Protein AF-A0AA39NAP4-F1 (afdb_monomer_lite)

pLDDT: mean 79.9, std 13.97, range [39.19, 95.12]

Foldseek 3Di:
DPPDPDPPDDVPPDPPQCLCFACNPPDLLRNQQNLLVLLVVCPPDPDHQPPLSVDADPPFDAPVSSVVSSVSSVVVCQVVCCVVVVDGDDDRYDDPDNDPDPDDDDDDDWPPDPDPGGGHDPVSVD

Sequence (126 aa):
MHCFPDGDHLPGQLDIGAANYGLADPLWLRRAPYIFAMKKAMQTWEDMPPSLLSEVRMAGWTEKEFLLVEKTVANYYCDTFWQYFGHAPVLPWQLLHQTSEDYVPETRPQMTTSRSGVYVDVEELS

Organism: NCBI:txid153914

Radius of gyration: 16.09 Å; chains: 1; bounding box: 37×42×37 Å

Secondary structure (DSSP, 8-state):
--SSS-TTS-TT---GGGGGSGGG-SSHHHHHHHHHHHHHHHTTSSSPPPHHHH---TT-EEHHHHHHHHHHHHHHHHHHHHHHHSSPPPPP---SSPPSS---------EE-SSTTEEE-STT--

Structure (mmCIF, N/CA/C/O backbone):
data_AF-A0AA39NAP4-F1
#
_entry.id   AF-A0AA39NAP4-F1
#
loop_
_atom_site.group_PDB
_atom_site.id
_atom_site.type_symbol
_atom_site.label_atom_id
_atom_site.label_alt_id
_atom_site.label_comp_id
_atom_site.label_asym_id
_atom_site.label_entity_id
_atom_site.label_seq_id
_atom_site.pdbx_PDB_ins_code
_atom_site.Cartn_x
_atom_site.Cartn_y
_atom_site.Cartn_z
_atom_site.occupancy
_atom_site.B_iso_or_equiv
_atom_site.auth_seq_id
_atom_site.auth_comp_id
_atom_site.auth_asym_id
_atom_site.auth_atom_id
_atom_site.pdbx_PDB_model_num
ATOM 1 N N . MET A 1 1 ? -11.461 -24.456 -7.608 1.00 39.19 1 MET A N 1
ATOM 2 C CA . MET A 1 1 ? -10.534 -23.633 -6.807 1.00 39.19 1 MET A CA 1
ATOM 3 C C . MET A 1 1 ? -9.182 -23.716 -7.502 1.00 39.19 1 MET A C 1
ATOM 5 O O . MET A 1 1 ? -8.384 -24.582 -7.183 1.00 39.19 1 MET A O 1
ATOM 9 N N . HIS A 1 2 ? -9.003 -22.927 -8.561 1.00 43.91 2 HIS A N 1
ATOM 10 C CA . HIS A 1 2 ? -7.728 -22.819 -9.265 1.00 43.91 2 HIS A CA 1
ATOM 11 C C . HIS A 1 2 ? -7.096 -21.527 -8.766 1.00 43.91 2 HIS A C 1
ATOM 13 O O . HIS A 1 2 ? -7.565 -20.447 -9.102 1.00 43.91 2 HIS A O 1
ATOM 19 N N . CYS A 1 3 ? -6.117 -21.642 -7.869 1.00 53.78 3 CYS A N 1
ATOM 20 C CA . CYS A 1 3 ? -5.435 -20.485 -7.283 1.00 53.78 3 CYS A CA 1
ATOM 21 C C . CYS A 1 3 ? -4.534 -19.751 -8.293 1.00 53.78 3 CYS A C 1
ATOM 23 O O . CYS A 1 3 ? -3.988 -18.708 -7.959 1.00 53.78 3 CYS A O 1
ATOM 25 N N . PHE A 1 4 ? -4.402 -20.279 -9.514 1.00 51.06 4 PHE A N 1
ATOM 26 C CA . PHE A 1 4 ? -3.678 -19.673 -10.623 1.00 51.06 4 PHE A CA 1
ATOM 27 C C . PHE A 1 4 ? -4.577 -19.733 -11.866 1.00 51.06 4 PHE A C 1
ATOM 29 O O . PHE A 1 4 ? -5.080 -20.820 -12.171 1.00 51.06 4 PHE A O 1
ATOM 36 N N . PRO A 1 5 ? -4.849 -18.592 -12.524 1.00 47.03 5 PRO A N 1
ATOM 37 C CA . PRO A 1 5 ? -5.792 -18.516 -13.641 1.00 47.03 5 PRO A CA 1
ATOM 38 C C . PRO A 1 5 ? -5.316 -19.283 -14.883 1.00 47.03 5 PRO A C 1
ATOM 40 O O . PRO A 1 5 ? -6.155 -19.719 -15.666 1.00 47.03 5 PRO A O 1
ATOM 43 N N . ASP A 1 6 ? -4.017 -19.568 -14.986 1.00 53.00 6 ASP A N 1
ATOM 44 C CA . ASP A 1 6 ? -3.426 -20.314 -16.091 1.00 53.00 6 ASP A CA 1
ATOM 45 C C . ASP A 1 6 ? -2.791 -21.605 -15.564 1.00 53.00 6 ASP A C 1
ATOM 47 O O . ASP A 1 6 ? -1.700 -21.614 -14.992 1.00 53.00 6 ASP A O 1
ATOM 51 N N . GLY A 1 7 ? -3.485 -22.729 -15.751 1.00 49.94 7 GLY A N 1
ATOM 52 C CA . GLY A 1 7 ? -2.982 -24.070 -15.419 1.00 49.94 7 GLY A CA 1
ATOM 53 C C . GLY A 1 7 ? -1.778 -24.528 -16.257 1.00 49.94 7 GLY A C 1
ATOM 54 O O . GLY A 1 7 ? -1.358 -25.675 -16.118 1.00 49.94 7 GLY A O 1
ATOM 55 N N . ASP A 1 8 ? -1.240 -23.650 -17.106 1.00 56.91 8 ASP A N 1
ATOM 56 C CA . ASP A 1 8 ? -0.135 -23.910 -18.031 1.00 56.91 8 ASP A CA 1
ATOM 57 C C . ASP A 1 8 ? 1.243 -23.564 -17.446 1.00 56.91 8 ASP A C 1
ATOM 59 O O . ASP A 1 8 ? 2.270 -23.966 -17.997 1.00 56.91 8 ASP A O 1
ATOM 63 N N . HIS A 1 9 ? 1.301 -22.859 -16.312 1.00 56.16 9 HIS A N 1
ATOM 64 C CA . HIS A 1 9 ? 2.566 -22.551 -15.652 1.00 56.16 9 HIS A CA 1
ATOM 65 C C . HIS A 1 9 ? 2.944 -23.643 -14.650 1.00 56.16 9 HIS A C 1
ATOM 67 O O . HIS A 1 9 ? 2.221 -23.930 -13.692 1.00 56.16 9 HIS A O 1
ATOM 73 N N . LEU A 1 10 ? 4.112 -24.257 -14.863 1.00 60.84 10 LEU A N 1
ATOM 74 C CA . LEU A 1 10 ? 4.681 -25.212 -13.915 1.00 60.84 10 LEU A CA 1
ATOM 75 C C . LEU A 1 10 ? 4.913 -24.533 -12.552 1.00 60.84 10 LEU A C 1
ATOM 77 O O . LEU A 1 10 ? 5.283 -23.355 -12.512 1.00 60.84 10 LEU A O 1
ATOM 81 N N . PRO A 1 11 ? 4.781 -25.261 -11.426 1.00 55.47 11 PRO A N 1
ATOM 82 C CA . PRO A 1 11 ? 5.199 -24.757 -10.123 1.00 55.47 11 PRO A CA 1
ATOM 83 C C . PRO A 1 11 ? 6.654 -24.265 -10.194 1.00 55.47 11 PRO A C 1
ATOM 85 O O . PRO A 1 11 ? 7.565 -25.054 -10.436 1.00 55.47 11 PRO A O 1
ATOM 88 N N . GLY A 1 12 ? 6.865 -22.959 -10.011 1.00 59.38 12 GLY A N 1
ATOM 89 C CA . GLY A 1 12 ? 8.188 -22.324 -10.089 1.00 59.38 12 GLY A CA 1
ATOM 90 C C . GLY A 1 12 ? 8.490 -21.565 -11.386 1.00 59.38 12 GLY A C 1
ATOM 91 O O . GLY A 1 12 ? 9.534 -20.922 -11.460 1.00 59.38 12 GLY A O 1
ATOM 92 N N . GLN A 1 13 ? 7.594 -21.570 -12.377 1.00 66.44 13 GLN A N 1
ATOM 93 C CA . GLN A 1 13 ? 7.691 -20.678 -13.533 1.00 66.44 13 GLN A CA 1
ATOM 94 C C . GLN A 1 13 ? 7.148 -19.294 -13.153 1.00 66.44 13 GLN A C 1
ATOM 96 O O . GLN A 1 13 ? 5.989 -18.970 -13.393 1.00 66.44 13 GLN A O 1
ATOM 101 N N . LEU A 1 14 ? 7.986 -18.507 -12.475 1.00 66.75 14 LEU A N 1
ATOM 102 C CA . LEU A 1 14 ? 7.702 -17.112 -12.155 1.00 66.75 14 LEU A CA 1
ATOM 103 C C . LEU A 1 14 ? 8.146 -16.240 -13.333 1.00 66.75 14 LEU A C 1
ATOM 105 O O . LEU A 1 14 ? 9.311 -16.302 -13.728 1.00 66.75 14 LEU A O 1
ATOM 109 N N . ASP A 1 15 ? 7.239 -15.425 -13.869 1.00 74.69 15 ASP A N 1
ATOM 110 C CA . ASP A 1 15 ? 7.594 -14.378 -14.827 1.00 74.69 15 ASP A CA 1
ATOM 111 C C . ASP A 1 15 ? 8.474 -13.344 -14.112 1.00 74.69 15 ASP A C 1
ATOM 113 O O . ASP A 1 15 ? 8.016 -12.574 -13.262 1.00 74.69 15 ASP A O 1
ATOM 117 N N . ILE A 1 16 ? 9.771 -13.370 -14.414 1.00 77.50 16 ILE A N 1
ATOM 118 C CA . ILE A 1 16 ? 10.747 -12.467 -13.799 1.00 77.50 16 ILE A CA 1
ATOM 119 C C . ILE A 1 16 ? 10.481 -11.026 -14.270 1.00 77.50 16 ILE A C 1
ATOM 121 O O . ILE A 1 16 ? 10.688 -10.086 -13.502 1.00 77.50 16 ILE A O 1
ATOM 125 N N . GLY A 1 17 ? 9.943 -10.851 -15.483 1.00 78.44 17 GLY A N 1
ATOM 126 C CA . GLY A 1 17 ? 9.473 -9.578 -16.026 1.00 78.44 17 GLY A CA 1
ATOM 127 C C . GLY A 1 17 ? 8.437 -8.883 -15.143 1.00 78.44 17 GLY A C 1
ATOM 128 O O . GLY A 1 17 ? 8.448 -7.656 -15.028 1.00 78.44 17 GLY A O 1
ATOM 129 N N . ALA A 1 18 ? 7.598 -9.648 -14.443 1.00 79.88 18 ALA A N 1
ATOM 130 C CA . ALA A 1 18 ? 6.570 -9.118 -13.548 1.00 79.88 18 ALA A CA 1
ATOM 131 C C . ALA A 1 18 ? 7.110 -8.571 -12.210 1.00 79.88 18 ALA A C 1
ATOM 133 O O . ALA A 1 18 ? 6.388 -7.872 -11.495 1.00 79.88 18 ALA A O 1
ATOM 134 N N . ALA A 1 19 ? 8.368 -8.852 -11.847 1.00 82.69 19 ALA A N 1
ATOM 135 C CA . ALA A 1 19 ? 8.895 -8.600 -10.499 1.00 82.69 19 ALA A CA 1
ATOM 136 C C . ALA A 1 19 ? 8.904 -7.118 -10.076 1.00 82.69 19 ALA A C 1
ATOM 138 O O . ALA A 1 19 ? 8.861 -6.817 -8.886 1.00 82.69 19 ALA A O 1
ATOM 139 N N . ASN A 1 20 ? 8.946 -6.198 -11.043 1.00 86.06 20 ASN A N 1
ATOM 140 C CA . ASN A 1 20 ? 8.947 -4.749 -10.817 1.00 86.06 20 ASN A CA 1
ATOM 141 C C . ASN A 1 20 ? 7.584 -4.094 -11.104 1.00 86.06 20 ASN A C 1
ATOM 143 O O . ASN A 1 20 ? 7.524 -2.890 -11.340 1.00 86.06 20 ASN A O 1
ATOM 147 N N . TYR A 1 21 ? 6.499 -4.871 -11.105 1.00 86.12 21 TYR A N 1
ATOM 148 C CA . TYR A 1 21 ? 5.125 -4.394 -11.266 1.00 86.12 21 TYR A CA 1
ATOM 149 C C . TYR A 1 21 ? 4.301 -4.662 -9.995 1.00 86.12 21 TYR A C 1
ATOM 151 O O . TYR A 1 21 ? 4.774 -5.238 -9.012 1.00 86.12 21 TYR A O 1
ATOM 159 N N . GLY A 1 22 ? 3.044 -4.214 -9.978 1.00 87.94 22 GLY A N 1
ATOM 160 C CA . GLY A 1 22 ? 2.163 -4.422 -8.831 1.00 87.94 22 GLY A CA 1
ATOM 161 C C . GLY A 1 22 ? 2.604 -3.616 -7.610 1.00 87.94 22 GLY A C 1
ATOM 162 O O . GLY A 1 22 ? 2.853 -2.417 -7.710 1.00 87.94 22 GLY A O 1
ATOM 163 N N . LEU A 1 23 ? 2.728 -4.277 -6.455 1.00 89.56 23 LEU A N 1
ATOM 164 C CA . LEU A 1 23 ? 3.207 -3.661 -5.207 1.00 89.56 23 LEU A CA 1
ATOM 165 C C . LEU A 1 23 ? 4.684 -3.244 -5.261 1.00 89.56 23 LEU A C 1
ATOM 167 O O . LEU A 1 23 ? 5.104 -2.400 -4.476 1.00 89.56 23 LEU A O 1
ATOM 171 N N . ALA A 1 24 ? 5.466 -3.817 -6.178 1.00 88.81 24 ALA A N 1
ATOM 172 C CA . ALA A 1 24 ? 6.875 -3.492 -6.356 1.00 88.81 24 ALA A CA 1
ATOM 173 C C . ALA A 1 24 ? 7.113 -2.448 -7.463 1.00 88.81 24 ALA A C 1
ATOM 175 O O . ALA A 1 24 ? 8.261 -2.150 -7.768 1.00 88.81 24 ALA A O 1
ATOM 176 N N . ASP A 1 25 ? 6.080 -1.853 -8.072 1.00 88.88 25 ASP A N 1
ATOM 177 C CA . ASP A 1 25 ? 6.292 -0.840 -9.118 1.00 88.88 25 ASP A CA 1
ATOM 178 C C . ASP A 1 25 ? 6.960 0.426 -8.545 1.00 88.88 25 ASP A C 1
ATOM 180 O O . ASP A 1 25 ? 6.544 0.910 -7.496 1.00 88.88 25 ASP A O 1
ATOM 184 N N . PRO A 1 26 ? 8.002 1.010 -9.161 1.00 86.69 26 PRO A N 1
ATOM 185 C CA . PRO A 1 26 ? 8.629 2.227 -8.638 1.00 86.69 26 PRO A CA 1
ATOM 186 C C . PRO A 1 26 ? 7.699 3.451 -8.659 1.00 86.69 26 PRO A C 1
ATOM 188 O O . PRO A 1 26 ? 7.859 4.359 -7.839 1.00 86.69 26 PRO A O 1
ATOM 191 N N . LEU A 1 27 ? 6.705 3.483 -9.550 1.00 88.88 27 LEU A N 1
ATOM 192 C CA . LEU A 1 27 ? 5.767 4.593 -9.676 1.00 88.88 27 LEU A CA 1
ATOM 193 C C . LEU A 1 27 ? 4.552 4.382 -8.774 1.00 88.88 27 LEU A C 1
ATOM 195 O O . LEU A 1 27 ? 3.777 3.442 -8.941 1.00 88.88 27 LEU A O 1
ATOM 199 N N . TRP A 1 28 ? 4.327 5.323 -7.858 1.00 90.88 28 TRP A N 1
ATOM 200 C CA . TRP A 1 28 ? 3.243 5.232 -6.879 1.00 90.88 28 TRP A CA 1
ATOM 201 C C . TRP A 1 28 ? 1.857 5.097 -7.532 1.00 90.88 28 TRP A C 1
ATOM 203 O O . TRP A 1 28 ? 1.046 4.302 -7.075 1.00 90.88 28 TRP A O 1
ATOM 213 N N . LEU A 1 29 ? 1.606 5.793 -8.650 1.00 89.38 29 LEU A N 1
ATOM 214 C CA . LEU A 1 29 ? 0.344 5.694 -9.400 1.00 89.38 29 LEU A CA 1
ATOM 215 C C . LEU A 1 29 ? 0.084 4.282 -9.933 1.00 89.38 29 LEU A C 1
ATOM 217 O O . LEU A 1 29 ? -1.065 3.867 -10.049 1.00 89.38 29 LEU A O 1
ATOM 221 N N . ARG A 1 30 ? 1.145 3.541 -10.266 1.00 87.06 30 ARG A N 1
ATOM 222 C CA . ARG A 1 30 ? 1.037 2.159 -10.739 1.00 87.06 30 ARG A CA 1
ATOM 223 C C . ARG A 1 30 ? 0.882 1.177 -9.583 1.00 87.06 30 ARG A C 1
ATOM 225 O O . ARG A 1 30 ? 0.163 0.196 -9.740 1.00 87.06 30 ARG A O 1
ATOM 232 N N . ARG A 1 31 ? 1.466 1.473 -8.415 1.00 90.88 31 ARG A N 1
ATOM 233 C CA . ARG A 1 31 ? 1.235 0.710 -7.175 1.00 90.88 31 ARG A CA 1
ATOM 234 C C . ARG A 1 31 ? -0.149 0.932 -6.577 1.00 90.88 31 ARG A C 1
ATOM 236 O O . ARG A 1 31 ? -0.699 0.014 -5.970 1.00 90.88 31 ARG A O 1
ATOM 243 N N . ALA A 1 32 ? -0.712 2.129 -6.735 1.00 91.38 32 ALA A N 1
ATOM 244 C CA . ALA A 1 32 ? -1.910 2.555 -6.021 1.00 91.38 32 ALA A CA 1
ATOM 245 C C . ALA A 1 32 ? -3.081 1.558 -6.101 1.00 91.38 32 ALA A C 1
ATOM 247 O O . ALA A 1 32 ? -3.535 1.138 -5.035 1.00 91.38 32 ALA A O 1
ATOM 248 N N . PRO A 1 33 ? -3.496 1.053 -7.280 1.00 90.19 33 PRO A N 1
ATOM 249 C CA . PRO A 1 33 ? -4.590 0.081 -7.367 1.00 90.19 33 PRO A CA 1
ATOM 250 C C . PRO A 1 33 ? -4.376 -1.193 -6.542 1.00 90.19 33 PRO A C 1
ATOM 252 O O . PRO A 1 33 ? -5.332 -1.845 -6.132 1.00 90.19 33 PRO A O 1
ATOM 255 N N . TYR A 1 34 ? -3.124 -1.591 -6.319 1.00 90.94 34 TYR A N 1
ATOM 256 C CA . TYR A 1 34 ? -2.787 -2.789 -5.553 1.00 90.94 34 TYR A CA 1
ATOM 257 C C . TYR A 1 34 ? -2.833 -2.513 -4.050 1.00 90.94 34 TYR A C 1
ATOM 259 O O . TYR A 1 34 ? -3.377 -3.318 -3.296 1.00 90.94 34 TYR A O 1
ATOM 267 N N . ILE A 1 35 ? -2.334 -1.352 -3.620 1.00 92.88 35 ILE A N 1
ATOM 268 C CA . ILE A 1 35 ? -2.406 -0.913 -2.221 1.00 92.88 35 ILE A CA 1
ATOM 269 C C . ILE A 1 35 ? -3.856 -0.679 -1.787 1.00 92.88 35 ILE A C 1
ATOM 271 O O . ILE A 1 35 ? -4.227 -1.098 -0.694 1.00 92.88 35 ILE A O 1
ATOM 275 N N . PHE A 1 36 ? -4.696 -0.071 -2.629 1.00 92.19 36 PHE A N 1
ATOM 276 C CA . PHE A 1 36 ? -6.111 0.145 -2.304 1.00 92.19 36 PHE A CA 1
ATOM 277 C C . PHE A 1 36 ? -6.918 -1.158 -2.285 1.00 92.19 36 PHE A C 1
ATOM 279 O O . PHE A 1 36 ? -7.710 -1.365 -1.367 1.00 92.19 36 PHE A O 1
ATOM 286 N N . ALA A 1 37 ? -6.637 -2.100 -3.192 1.00 90.56 37 ALA A N 1
ATOM 287 C CA . ALA A 1 37 ? -7.203 -3.446 -3.106 1.00 90.56 37 ALA A CA 1
ATOM 288 C C . ALA A 1 37 ? -6.797 -4.161 -1.800 1.00 90.56 37 ALA A C 1
ATOM 290 O O . ALA A 1 37 ? -7.624 -4.796 -1.147 1.00 90.56 37 ALA A O 1
ATOM 291 N N . MET A 1 38 ? -5.535 -4.021 -1.383 1.00 91.88 38 MET A N 1
ATOM 292 C CA . MET A 1 38 ? -5.027 -4.594 -0.134 1.00 91.88 38 MET A CA 1
ATOM 293 C C . MET A 1 38 ? -5.669 -3.946 1.099 1.00 91.88 38 MET A C 1
ATOM 295 O O . MET A 1 38 ? -6.115 -4.653 1.998 1.00 91.88 38 MET A O 1
ATOM 299 N N . LYS A 1 39 ? -5.799 -2.615 1.106 1.00 92.50 39 LYS A N 1
ATOM 300 C CA . LYS A 1 39 ? -6.539 -1.857 2.123 1.00 92.50 39 LYS A CA 1
ATOM 301 C C . LYS A 1 39 ? -7.978 -2.362 2.252 1.00 92.50 39 LYS A C 1
ATOM 303 O O . LYS A 1 39 ? -8.417 -2.651 3.359 1.00 92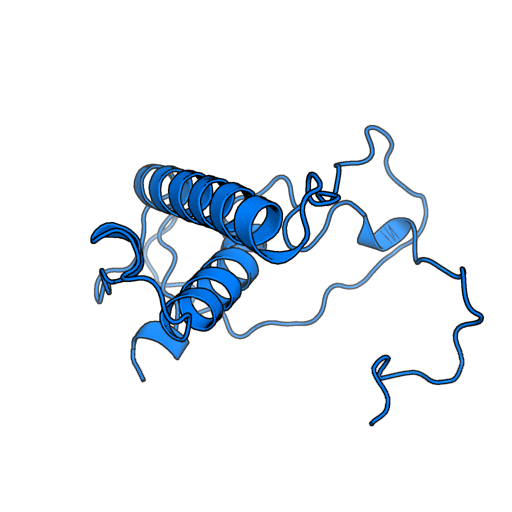.50 39 LYS A O 1
ATOM 308 N N . LYS A 1 40 ? -8.693 -2.523 1.135 1.00 90.56 40 LYS A N 1
ATOM 309 C CA . LYS A 1 40 ? -10.067 -3.048 1.107 1.00 90.56 40 LYS A CA 1
ATOM 310 C C . LYS A 1 40 ? -10.156 -4.472 1.659 1.00 90.56 40 LYS A C 1
ATOM 312 O O . LYS A 1 40 ? -11.053 -4.769 2.438 1.00 90.56 40 LYS A O 1
ATOM 317 N N . ALA A 1 41 ? -9.205 -5.341 1.315 1.00 90.12 41 ALA A N 1
ATOM 318 C CA . ALA A 1 41 ? -9.143 -6.691 1.873 1.00 90.12 41 ALA A CA 1
ATOM 319 C C . ALA A 1 41 ? -8.901 -6.682 3.394 1.00 90.12 41 ALA A C 1
ATOM 321 O O . ALA A 1 41 ? -9.508 -7.458 4.123 1.00 90.12 41 ALA A O 1
ATOM 322 N N . MET A 1 42 ? -8.051 -5.782 3.887 1.00 90.62 42 MET A N 1
ATOM 323 C CA . MET A 1 42 ? -7.768 -5.633 5.318 1.00 90.62 42 MET A CA 1
ATOM 324 C C . MET A 1 42 ? -8.945 -5.092 6.123 1.00 90.62 42 MET A C 1
ATOM 326 O O . MET A 1 42 ? -9.072 -5.410 7.299 1.00 90.62 42 MET A O 1
ATOM 330 N N . GLN A 1 43 ? -9.827 -4.302 5.508 1.00 88.56 43 GLN A N 1
ATOM 331 C CA . GLN A 1 43 ? -11.038 -3.811 6.172 1.00 88.56 43 GLN A CA 1
ATOM 332 C C . GLN A 1 43 ? -11.993 -4.940 6.579 1.00 88.56 43 GLN A C 1
ATOM 334 O O . GLN A 1 43 ? -12.846 -4.724 7.436 1.00 88.56 43 GLN A O 1
ATOM 339 N N . THR A 1 44 ? -11.873 -6.131 5.982 1.00 87.81 44 THR A N 1
ATOM 340 C CA . THR A 1 44 ? -12.692 -7.294 6.346 1.00 87.81 44 THR A CA 1
ATOM 341 C C . THR A 1 44 ? -12.052 -8.171 7.423 1.00 87.81 44 THR A C 1
ATOM 343 O O . THR A 1 44 ? -12.582 -9.240 7.717 1.00 87.81 44 THR A O 1
ATOM 346 N N . TRP A 1 45 ? -10.887 -7.795 7.956 1.00 89.62 45 TRP A N 1
ATOM 347 C CA . TRP A 1 45 ? -10.212 -8.555 9.007 1.00 89.62 45 TRP A CA 1
ATOM 348 C C . TRP A 1 45 ? -10.840 -8.264 10.376 1.00 89.62 45 TRP A C 1
ATOM 350 O O . TRP A 1 45 ? -11.469 -7.229 10.576 1.00 89.62 45 TRP A O 1
ATOM 360 N N . GLU A 1 46 ? -10.727 -9.221 11.301 1.00 79.31 46 GLU A N 1
ATOM 361 C CA . GLU A 1 46 ? -11.447 -9.202 12.586 1.00 79.31 46 GLU A CA 1
ATOM 362 C C . GLU A 1 46 ? -10.968 -8.076 13.520 1.00 79.31 46 GLU A C 1
ATOM 364 O O . GLU A 1 46 ? -11.757 -7.519 14.286 1.00 79.31 46 GLU A O 1
ATOM 369 N N . ASP A 1 47 ? -9.696 -7.686 13.407 1.00 78.44 47 ASP A N 1
ATOM 370 C CA . ASP A 1 47 ? -9.125 -6.573 14.156 1.00 78.44 47 ASP A CA 1
ATOM 371 C C . ASP A 1 47 ? -9.485 -5.230 13.524 1.00 78.44 47 ASP A C 1
ATOM 373 O O . ASP A 1 47 ? -9.283 -5.011 12.331 1.00 78.44 47 ASP A O 1
ATOM 377 N N . MET A 1 48 ? -9.934 -4.285 14.352 1.00 77.81 48 MET A N 1
ATOM 378 C CA . MET A 1 48 ? -10.244 -2.926 13.906 1.00 77.81 48 MET A CA 1
ATOM 379 C C . MET A 1 48 ? -9.030 -2.291 13.205 1.00 77.81 48 MET A C 1
ATOM 381 O O . MET A 1 48 ? -8.005 -2.056 13.857 1.00 77.81 48 MET A O 1
ATOM 385 N N . PRO A 1 49 ? -9.128 -1.964 11.903 1.00 83.31 49 PRO A N 1
ATOM 386 C CA . PRO A 1 49 ? -8.009 -1.387 11.181 1.00 83.31 49 PRO A CA 1
ATOM 387 C C . PRO A 1 49 ? -7.768 0.065 11.641 1.00 83.31 49 PRO A C 1
ATOM 389 O O . PRO A 1 49 ? -8.696 0.738 12.108 1.00 83.31 49 PRO A O 1
ATOM 392 N N . PRO A 1 50 ? -6.534 0.594 11.514 1.00 85.06 50 PRO A N 1
ATOM 393 C CA . PRO A 1 50 ? -6.243 1.998 11.792 1.00 85.06 50 PRO A CA 1
ATOM 394 C C . PRO A 1 50 ? -7.220 2.937 11.076 1.00 85.06 50 PRO A C 1
ATOM 396 O O . PRO A 1 50 ? -7.597 2.679 9.937 1.00 85.06 50 PRO A O 1
ATOM 399 N N . SER A 1 51 ? -7.567 4.074 11.688 1.00 85.12 51 SER A N 1
ATOM 400 C CA . SER A 1 51 ? -8.528 5.036 11.112 1.00 85.12 51 SER A CA 1
ATOM 401 C C . SER A 1 51 ? -8.186 5.466 9.681 1.00 85.12 51 SER A C 1
ATOM 403 O O . SER A 1 51 ? -9.084 5.654 8.865 1.00 85.12 51 SER A O 1
ATOM 405 N N . LEU A 1 52 ? -6.893 5.552 9.358 1.00 82.44 52 LEU A N 1
ATOM 406 C CA . LEU A 1 52 ? -6.408 5.850 8.012 1.00 82.44 52 LEU A CA 1
ATOM 407 C C . LEU A 1 52 ? -6.768 4.759 6.983 1.00 82.44 52 LEU A C 1
ATOM 409 O O . LEU A 1 52 ? -7.031 5.071 5.824 1.00 82.44 52 LEU A O 1
ATOM 413 N N . LEU A 1 53 ? -6.818 3.485 7.386 1.00 85.56 53 LEU A N 1
ATOM 414 C CA . LEU A 1 53 ? -7.259 2.387 6.518 1.00 85.56 53 LEU A CA 1
ATOM 415 C C . LEU A 1 53 ? -8.774 2.397 6.282 1.00 85.56 53 LEU A C 1
ATOM 417 O O . LEU A 1 53 ? -9.236 1.760 5.343 1.00 85.56 53 LEU A O 1
ATOM 421 N N . SER A 1 54 ? -9.544 3.134 7.078 1.00 86.44 54 SER A N 1
ATOM 422 C CA . SER A 1 54 ? -10.993 3.289 6.896 1.00 86.44 54 SER A CA 1
ATOM 423 C C . SER A 1 54 ? -11.372 4.596 6.190 1.00 86.44 54 SER A C 1
ATOM 425 O O . SER A 1 54 ? -12.535 4.796 5.851 1.00 86.44 54 SER A O 1
ATOM 427 N N . GLU A 1 55 ? -10.418 5.505 5.968 1.00 87.94 55 GLU A N 1
ATOM 428 C CA . GLU A 1 55 ? -10.666 6.798 5.324 1.00 87.94 55 GLU A CA 1
ATOM 429 C C . GLU A 1 55 ? -10.929 6.623 3.824 1.00 87.94 55 GLU A C 1
ATOM 431 O O . GLU A 1 55 ? -10.096 6.073 3.113 1.00 87.94 55 GLU A O 1
ATOM 436 N N . VAL A 1 56 ? -12.055 7.132 3.323 1.00 86.06 56 VAL A N 1
ATOM 437 C CA . VAL A 1 56 ? -12.383 7.177 1.887 1.00 86.06 56 VAL A CA 1
ATOM 438 C C . VAL A 1 56 ? -12.273 8.617 1.397 1.00 86.06 56 VAL A C 1
ATOM 440 O O . VAL A 1 56 ? -12.760 9.540 2.057 1.00 86.06 56 VAL A O 1
ATOM 443 N N . ARG A 1 57 ? -11.655 8.833 0.228 1.00 84.06 57 ARG A N 1
ATOM 444 C CA . ARG A 1 57 ? -11.442 10.178 -0.329 1.00 84.06 57 ARG A CA 1
ATOM 445 C C . ARG A 1 57 ? -12.070 10.379 -1.698 1.00 84.06 57 ARG A C 1
ATOM 447 O O . ARG A 1 57 ? -11.481 10.067 -2.726 1.00 84.06 57 ARG A O 1
ATOM 454 N N . MET A 1 58 ? -13.202 11.082 -1.702 1.00 81.38 58 MET A N 1
ATOM 455 C CA . MET A 1 58 ? -13.904 11.511 -2.922 1.00 81.38 58 MET A CA 1
ATOM 456 C C . MET A 1 58 ? -13.049 12.394 -3.845 1.00 81.38 58 MET A C 1
ATOM 458 O O . MET A 1 58 ? -13.218 12.372 -5.059 1.00 81.38 58 MET A O 1
ATOM 462 N N . ALA A 1 59 ? -12.147 13.203 -3.279 1.00 86.06 59 ALA A N 1
ATOM 463 C CA . ALA A 1 59 ? -11.275 14.095 -4.047 1.00 86.06 59 ALA A CA 1
ATOM 464 C C . ALA A 1 59 ? -10.015 13.397 -4.594 1.00 86.06 59 ALA A C 1
ATOM 466 O O . ALA A 1 59 ? -9.240 14.033 -5.310 1.00 86.06 59 ALA A O 1
ATOM 467 N N . GLY A 1 60 ? -9.816 12.121 -4.254 1.00 87.25 60 GLY A N 1
ATOM 468 C CA . GLY A 1 60 ? -8.608 11.363 -4.539 1.00 87.25 60 GLY A CA 1
ATOM 469 C C . GLY A 1 60 ? -7.471 11.590 -3.544 1.00 87.25 60 GLY A C 1
ATOM 470 O O . GLY A 1 60 ? -7.581 12.337 -2.568 1.00 87.25 60 GLY A O 1
ATOM 471 N N . TRP A 1 61 ? -6.370 10.906 -3.821 1.00 90.19 61 TRP A N 1
ATOM 472 C CA . TRP A 1 61 ? -5.164 10.819 -3.016 1.00 90.19 61 TRP A CA 1
ATOM 473 C C . TRP A 1 61 ? -3.997 11.467 -3.757 1.00 90.19 61 TRP A C 1
ATOM 475 O O . TRP A 1 61 ? -3.731 11.152 -4.919 1.00 90.19 61 TRP A O 1
ATOM 485 N N . THR A 1 62 ? -3.286 12.369 -3.085 1.00 92.31 62 THR A N 1
ATOM 486 C CA . THR A 1 62 ? -1.978 12.845 -3.555 1.00 92.31 62 THR A CA 1
ATOM 487 C C . THR A 1 62 ? -0.897 11.808 -3.261 1.00 92.31 62 THR A C 1
ATOM 489 O O . THR A 1 62 ? -1.070 10.960 -2.388 1.00 92.31 62 THR A O 1
ATOM 492 N N . GLU A 1 63 ? 0.260 11.912 -3.917 1.00 92.88 63 GLU A N 1
ATOM 493 C CA . GLU A 1 63 ? 1.402 11.022 -3.659 1.00 92.88 63 GLU A CA 1
ATOM 494 C C . GLU A 1 63 ? 1.785 10.966 -2.173 1.00 92.88 63 GLU A C 1
ATOM 496 O O . GLU A 1 63 ? 1.958 9.892 -1.608 1.00 92.88 63 GLU A O 1
ATOM 501 N N . LYS A 1 64 ? 1.868 12.121 -1.505 1.00 93.19 64 LYS A N 1
AT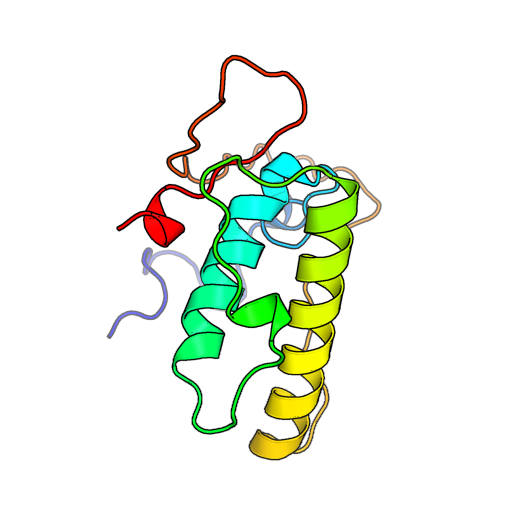OM 502 C CA . LYS A 1 64 ? 2.248 12.190 -0.087 1.00 93.19 64 LYS A CA 1
ATOM 503 C C . LYS A 1 64 ? 1.268 11.433 0.811 1.00 93.19 64 LYS A C 1
ATOM 505 O O . LYS A 1 64 ? 1.679 10.801 1.780 1.00 93.19 64 LYS A O 1
ATOM 510 N N . G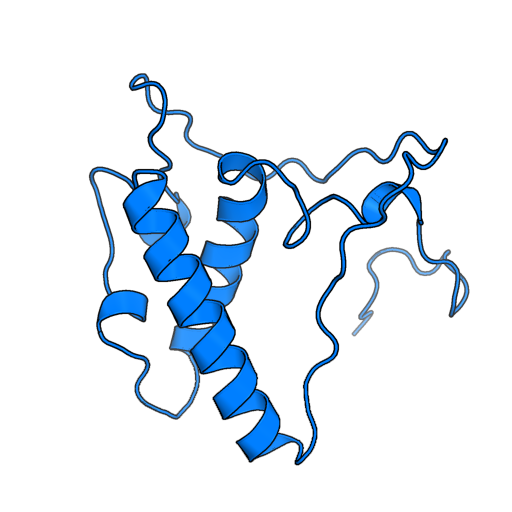LU A 1 65 ? -0.020 11.539 0.516 1.00 93.00 65 GLU A N 1
ATOM 511 C CA . GLU A 1 65 ? -1.074 10.883 1.290 1.00 93.00 65 GLU A CA 1
ATOM 512 C C . GLU A 1 65 ? -1.118 9.392 0.975 1.00 93.00 65 GLU A C 1
ATOM 514 O O . GLU A 1 65 ? -1.200 8.578 1.890 1.00 93.00 65 GLU A O 1
ATOM 519 N N . PHE A 1 66 ? -0.963 9.039 -0.301 1.00 93.31 66 PHE A N 1
ATOM 520 C CA . PHE A 1 66 ? -0.803 7.663 -0.740 1.00 93.31 66 PHE A CA 1
ATOM 521 C C . PHE A 1 66 ? 0.360 6.973 -0.019 1.00 93.31 66 PHE A C 1
ATOM 523 O O . PHE A 1 66 ? 0.167 5.894 0.523 1.00 93.31 66 PHE A O 1
ATOM 530 N N . LEU A 1 67 ? 1.539 7.598 0.064 1.00 94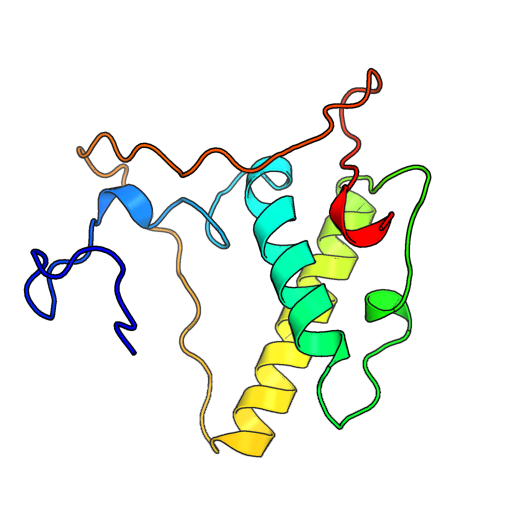.75 67 LEU A N 1
ATOM 531 C CA . LEU A 1 67 ? 2.698 7.019 0.757 1.00 94.75 67 LEU A CA 1
ATOM 532 C C . LEU A 1 67 ? 2.426 6.779 2.250 1.00 94.75 67 LEU A C 1
ATOM 534 O O . LEU A 1 67 ? 2.973 5.846 2.841 1.00 94.75 67 LEU A O 1
ATOM 538 N N . LEU A 1 68 ? 1.576 7.601 2.874 1.00 94.94 68 LEU A N 1
ATOM 539 C CA . LEU A 1 68 ? 1.143 7.371 4.250 1.00 94.94 68 LEU A CA 1
ATOM 540 C C . LEU A 1 68 ? 0.210 6.155 4.338 1.00 94.94 68 LEU A C 1
ATOM 542 O O . LEU A 1 68 ? 0.416 5.306 5.202 1.00 94.94 68 LEU A O 1
ATOM 546 N N . VAL A 1 69 ? -0.763 6.046 3.428 1.00 94.06 69 VAL A N 1
ATOM 547 C CA . VAL A 1 69 ? -1.657 4.880 3.328 1.00 94.06 69 VAL A CA 1
ATOM 548 C C . VAL A 1 69 ? -0.854 3.606 3.068 1.00 94.06 69 VAL A C 1
ATOM 550 O O . VAL A 1 69 ? -1.018 2.641 3.803 1.00 94.06 69 VAL A O 1
ATOM 553 N N . GLU A 1 70 ? 0.056 3.616 2.094 1.00 95.12 70 GLU A N 1
ATOM 554 C CA . GLU A 1 70 ? 0.943 2.499 1.746 1.00 95.12 70 GLU A CA 1
ATOM 555 C C . GLU A 1 70 ? 1.739 2.023 2.964 1.00 95.12 70 GLU A C 1
ATOM 557 O O . GLU A 1 70 ? 1.742 0.834 3.280 1.00 95.12 70 GLU A O 1
ATOM 562 N N . LYS A 1 71 ? 2.342 2.952 3.713 1.00 94.94 71 LYS A N 1
ATOM 563 C CA . LYS A 1 71 ? 3.061 2.621 4.946 1.00 94.94 71 LYS A CA 1
ATOM 564 C C . LYS A 1 71 ? 2.146 1.995 6.001 1.00 94.94 71 LYS A C 1
ATOM 566 O O . LYS A 1 71 ? 2.542 1.037 6.661 1.00 94.94 71 LYS A O 1
ATOM 571 N N . THR A 1 72 ? 0.942 2.531 6.190 1.00 95.06 72 THR A N 1
ATOM 572 C CA . THR A 1 72 ? -0.005 1.996 7.175 1.00 95.06 72 THR A CA 1
ATOM 573 C C . THR A 1 72 ? -0.533 0.623 6.771 1.00 95.06 72 THR A C 1
ATOM 575 O O . THR A 1 72 ? -0.596 -0.254 7.628 1.00 95.06 72 THR A O 1
ATOM 578 N N . VAL A 1 73 ? -0.837 0.409 5.488 1.00 94.12 73 VAL A N 1
ATOM 579 C CA . VAL A 1 73 ? -1.216 -0.896 4.923 1.00 94.12 73 VAL A CA 1
ATOM 580 C C . VAL A 1 73 ? -0.098 -1.909 5.150 1.00 94.12 73 VAL A C 1
ATOM 582 O O . VAL A 1 73 ? -0.353 -2.987 5.674 1.00 94.12 73 VAL A O 1
ATOM 585 N N . ALA A 1 74 ? 1.148 -1.555 4.821 1.00 93.44 74 ALA A N 1
ATOM 586 C CA . ALA A 1 74 ? 2.294 -2.445 4.985 1.00 93.44 74 ALA A CA 1
ATOM 587 C C . ALA A 1 74 ? 2.548 -2.816 6.455 1.00 93.44 74 ALA A C 1
ATOM 589 O O . ALA A 1 74 ? 2.791 -3.981 6.761 1.00 93.44 74 ALA A O 1
ATOM 590 N N . ASN A 1 75 ? 2.464 -1.849 7.372 1.00 93.19 75 ASN A N 1
ATOM 591 C CA . ASN A 1 75 ? 2.641 -2.115 8.800 1.00 93.19 75 ASN A CA 1
ATOM 592 C C . ASN A 1 75 ? 1.535 -3.023 9.344 1.00 93.19 75 ASN A C 1
ATOM 594 O O . ASN A 1 75 ? 1.834 -4.045 9.952 1.00 93.19 75 ASN A O 1
ATOM 598 N N . TYR A 1 76 ? 0.272 -2.679 9.075 1.00 93.50 76 TYR A N 1
ATOM 599 C CA . TYR A 1 76 ? -0.867 -3.468 9.535 1.00 93.50 76 TYR A CA 1
ATOM 600 C C . TYR A 1 76 ? -0.827 -4.890 8.959 1.00 93.50 76 TYR A C 1
ATOM 602 O O . TYR A 1 76 ? -1.002 -5.852 9.698 1.00 93.50 76 TYR A O 1
ATOM 610 N N . TYR A 1 77 ? -0.476 -5.041 7.675 1.00 93.44 77 TYR A N 1
ATOM 611 C CA . TYR A 1 77 ? -0.234 -6.348 7.066 1.00 93.44 77 TYR A CA 1
ATOM 612 C C . TYR A 1 77 ? 0.782 -7.175 7.841 1.00 93.44 77 TYR A C 1
ATOM 614 O O . TYR A 1 77 ? 0.502 -8.313 8.194 1.00 93.44 77 TYR A O 1
ATOM 622 N N . CYS A 1 78 ? 1.973 -6.617 8.067 1.00 93.19 78 CYS A N 1
ATOM 623 C CA . CYS A 1 78 ? 3.071 -7.333 8.697 1.00 93.19 78 CYS A CA 1
ATOM 624 C C . CYS A 1 78 ? 2.729 -7.735 10.132 1.00 93.19 78 CYS A C 1
ATOM 626 O O . CYS A 1 78 ? 3.008 -8.870 10.517 1.00 93.19 78 CYS A O 1
ATOM 628 N N . ASP A 1 79 ? 2.098 -6.834 10.887 1.00 92.56 79 ASP A N 1
ATOM 629 C CA . ASP A 1 79 ? 1.693 -7.085 12.267 1.00 92.56 79 ASP A CA 1
ATOM 630 C C . ASP A 1 79 ? 0.625 -8.185 12.333 1.00 92.56 79 ASP A C 1
ATOM 632 O O . ASP A 1 79 ? 0.815 -9.179 13.038 1.00 92.56 79 ASP A O 1
ATOM 636 N N . T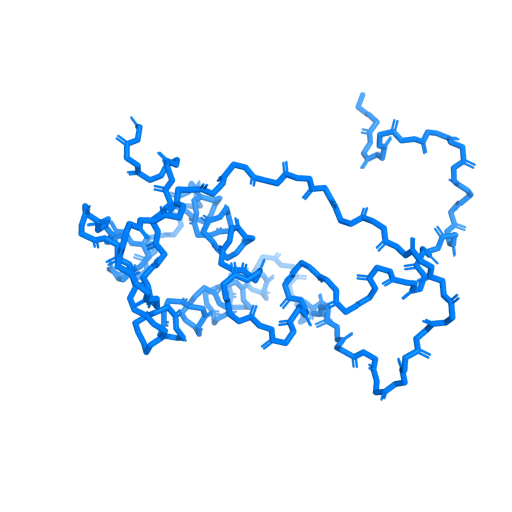HR A 1 80 ? -0.455 -8.072 11.551 1.00 92.00 80 THR A N 1
ATOM 637 C CA . THR A 1 80 ? -1.522 -9.083 11.522 1.00 92.00 80 THR A CA 1
ATOM 638 C C . THR A 1 80 ? -1.019 -10.419 10.972 1.00 92.00 80 THR A C 1
ATOM 640 O O . THR A 1 80 ? -1.330 -11.473 11.524 1.00 92.00 80 THR A O 1
ATOM 643 N N . PHE A 1 81 ? -0.190 -10.405 9.922 1.00 92.75 81 PHE A N 1
ATOM 644 C CA . PHE A 1 81 ? 0.393 -11.620 9.354 1.00 92.75 81 PHE A CA 1
ATOM 645 C C . PHE A 1 81 ? 1.259 -12.347 10.386 1.00 92.75 81 PHE A C 1
ATOM 647 O O . PHE A 1 81 ? 1.116 -13.555 10.562 1.00 92.75 81 PHE A O 1
ATOM 654 N N . TRP A 1 82 ? 2.128 -11.627 11.104 1.00 92.62 82 TRP A N 1
ATOM 655 C CA . TRP A 1 82 ? 2.940 -12.218 12.166 1.00 92.62 82 TRP A CA 1
ATOM 656 C C . TRP A 1 82 ? 2.073 -12.801 13.283 1.00 92.62 82 TRP A C 1
ATOM 658 O O . TRP A 1 82 ? 2.318 -13.921 13.726 1.00 92.62 82 TRP A O 1
ATOM 668 N N . GLN A 1 83 ? 1.054 -12.065 13.732 1.00 91.12 83 GLN A N 1
ATOM 669 C CA . GLN A 1 83 ? 0.150 -12.526 14.787 1.00 91.12 83 GLN A CA 1
ATOM 670 C C . GLN A 1 83 ? -0.599 -13.803 14.391 1.00 91.12 83 GLN A C 1
ATOM 672 O O . GLN A 1 83 ? -0.787 -14.680 15.231 1.00 91.12 83 GLN A O 1
ATOM 677 N N . TYR A 1 84 ? -0.980 -13.929 13.118 1.00 91.12 84 TYR A N 1
ATOM 678 C CA . TYR A 1 84 ? -1.728 -15.079 12.623 1.00 91.12 84 TYR A CA 1
ATOM 679 C C . TYR A 1 84 ? -0.838 -16.286 12.280 1.00 91.12 84 TYR A C 1
ATOM 681 O O . TYR A 1 84 ? -1.151 -17.414 12.657 1.00 91.12 84 TYR A O 1
ATOM 689 N N . PHE A 1 85 ? 0.278 -16.075 11.572 1.00 92.44 85 PHE A N 1
ATOM 690 C CA . PHE A 1 85 ? 1.130 -17.152 11.041 1.00 92.44 85 PHE A CA 1
ATOM 691 C C . PHE A 1 85 ? 2.392 -17.429 11.873 1.00 92.44 85 PHE A C 1
ATOM 693 O O . PHE A 1 85 ? 3.037 -18.460 11.686 1.00 92.44 85 PHE A O 1
ATOM 700 N N . GLY A 1 86 ? 2.769 -16.532 12.788 1.00 93.56 86 GLY A N 1
ATOM 701 C CA . GLY A 1 86 ? 3.936 -16.688 13.664 1.00 93.56 86 GLY A CA 1
ATOM 702 C C . GLY A 1 86 ? 5.294 -16.492 12.981 1.00 93.56 86 GLY A C 1
ATOM 703 O O . GLY A 1 86 ? 6.322 -16.841 13.561 1.00 93.56 86 GLY A O 1
ATOM 704 N N . HIS A 1 87 ? 5.324 -15.961 11.756 1.00 92.56 87 HIS A N 1
ATOM 705 C CA . HIS A 1 87 ? 6.556 -15.617 11.046 1.00 92.56 87 HIS A CA 1
ATOM 706 C C . HIS A 1 87 ? 6.382 -14.357 10.190 1.00 92.56 87 HIS A C 1
ATOM 708 O O . HIS A 1 87 ? 5.266 -13.908 9.940 1.00 92.56 87 HIS A O 1
ATOM 714 N N . ALA A 1 88 ? 7.492 -13.767 9.738 1.00 89.50 88 ALA A N 1
ATOM 715 C CA . ALA A 1 88 ? 7.450 -12.569 8.904 1.00 89.50 88 ALA A CA 1
ATOM 716 C C . ALA A 1 88 ? 6.890 -12.901 7.507 1.00 89.50 88 ALA A C 1
ATOM 718 O O . ALA A 1 88 ? 7.228 -13.965 6.965 1.00 89.50 88 ALA A O 1
ATOM 719 N N . PRO A 1 89 ? 6.068 -12.024 6.903 1.00 90.69 89 PRO A N 1
ATOM 720 C CA . PRO A 1 89 ? 5.637 -12.213 5.528 1.00 90.69 89 PRO A CA 1
ATOM 721 C C . PRO A 1 89 ? 6.814 -12.071 4.559 1.00 90.69 89 PRO A C 1
ATOM 723 O O . PRO A 1 89 ? 7.750 -11.303 4.791 1.00 90.69 89 PRO A O 1
ATOM 726 N N . VAL A 1 90 ? 6.732 -12.769 3.428 1.00 86.25 90 VAL A N 1
ATOM 727 C CA . VAL A 1 90 ? 7.612 -12.508 2.285 1.00 86.25 90 VAL A CA 1
ATOM 728 C C . VAL A 1 90 ? 7.026 -11.334 1.512 1.00 86.25 90 VAL A C 1
ATOM 730 O O . VAL A 1 90 ? 5.893 -11.408 1.039 1.00 86.25 90 VAL A O 1
ATOM 733 N N . LEU A 1 91 ? 7.784 -10.246 1.407 1.00 80.38 91 LEU A N 1
ATOM 734 C CA . LEU A 1 91 ? 7.371 -9.065 0.657 1.00 80.38 91 LEU A CA 1
ATOM 735 C C . LEU A 1 91 ? 7.930 -9.122 -0.768 1.00 80.38 91 LEU A C 1
ATOM 737 O O . LEU A 1 91 ? 9.080 -9.537 -0.947 1.00 80.38 91 LEU A O 1
ATOM 741 N N . PRO A 1 92 ? 7.153 -8.693 -1.779 1.00 75.88 92 PRO A N 1
ATOM 742 C CA . PRO A 1 92 ? 7.674 -8.541 -3.127 1.00 75.88 92 PRO A CA 1
ATOM 743 C C . PRO A 1 92 ? 8.815 -7.522 -3.104 1.00 75.88 92 PRO A C 1
ATOM 745 O O . PRO A 1 92 ? 8.686 -6.435 -2.537 1.00 75.88 92 PRO A O 1
ATOM 748 N N . TRP A 1 93 ? 9.948 -7.898 -3.690 1.00 78.31 93 TRP A N 1
ATOM 749 C CA . TRP A 1 93 ? 11.139 -7.062 -3.724 1.00 78.31 93 TRP A CA 1
ATOM 750 C C . TRP A 1 93 ? 11.438 -6.634 -5.151 1.00 78.31 93 TRP A C 1
ATOM 752 O O . TRP A 1 93 ? 11.336 -7.434 -6.079 1.00 78.31 93 TRP A O 1
ATOM 762 N N . GLN A 1 94 ? 11.824 -5.371 -5.307 1.00 81.38 94 GLN A N 1
ATOM 763 C CA . GLN A 1 94 ? 12.236 -4.834 -6.595 1.00 81.38 94 GLN A CA 1
ATOM 764 C C . GLN A 1 94 ? 13.544 -5.485 -7.041 1.00 81.38 94 GLN A C 1
ATOM 766 O O . GLN A 1 94 ? 14.530 -5.508 -6.299 1.00 81.38 94 GLN A O 1
ATOM 771 N N . LEU A 1 95 ? 13.576 -5.973 -8.279 1.00 81.75 95 LEU A N 1
ATOM 772 C CA . LEU A 1 95 ? 14.810 -6.405 -8.915 1.00 81.75 95 LEU A CA 1
ATOM 773 C C . LEU A 1 95 ? 15.582 -5.178 -9.400 1.00 81.75 95 LEU A C 1
ATOM 775 O O . LEU A 1 95 ? 15.071 -4.362 -10.165 1.00 81.75 95 LEU A O 1
ATOM 779 N N . LEU A 1 96 ? 16.849 -5.080 -8.990 1.00 79.19 96 LEU A N 1
ATOM 780 C CA . LEU A 1 96 ? 17.745 -3.980 -9.369 1.00 79.19 96 LEU A CA 1
ATOM 781 C C . LEU A 1 96 ? 18.091 -3.954 -10.866 1.00 79.19 96 LEU A C 1
ATOM 783 O O . LEU A 1 96 ? 18.546 -2.930 -11.370 1.00 79.19 96 LEU A O 1
ATOM 787 N N . HIS A 1 97 ? 17.926 -5.076 -11.567 1.00 75.00 97 HIS A N 1
ATOM 788 C CA . HIS A 1 97 ? 18.202 -5.183 -12.994 1.00 75.00 97 HIS A CA 1
ATOM 789 C C . HIS A 1 97 ? 16.900 -5.123 -13.793 1.00 75.00 97 HIS A C 1
ATOM 791 O O . HIS A 1 97 ? 15.878 -5.664 -13.376 1.00 75.00 97 HIS A O 1
ATOM 797 N N . GLN A 1 98 ? 16.953 -4.480 -14.962 1.00 65.19 98 GLN A N 1
ATOM 798 C CA . GLN A 1 98 ? 15.886 -4.606 -15.948 1.00 65.19 98 GLN A CA 1
ATOM 799 C C . GLN A 1 98 ? 15.924 -6.025 -16.504 1.00 65.19 98 GLN A C 1
ATOM 801 O O . GLN A 1 98 ? 16.935 -6.483 -17.039 1.00 65.19 98 GLN A O 1
ATOM 806 N N . THR A 1 99 ? 14.825 -6.730 -16.318 1.00 65.75 99 THR A N 1
ATOM 807 C CA . THR A 1 99 ? 14.573 -8.045 -16.891 1.00 65.75 99 THR A CA 1
ATOM 808 C C . THR A 1 99 ? 14.287 -7.865 -18.377 1.00 65.75 99 THR A C 1
ATOM 810 O O . THR A 1 99 ? 13.592 -6.928 -18.756 1.00 65.75 99 THR A O 1
ATOM 813 N N . SER A 1 100 ? 14.830 -8.732 -19.232 1.00 60.41 100 SER A N 1
ATOM 814 C CA . SER A 1 100 ? 14.667 -8.618 -20.690 1.00 60.41 100 SER A CA 1
ATOM 815 C C . SER A 1 100 ? 13.287 -9.048 -21.198 1.00 60.41 100 SER A C 1
ATOM 817 O O . SER A 1 100 ? 13.100 -9.132 -22.408 1.00 60.41 100 SER A O 1
ATOM 819 N N . GLU A 1 101 ? 12.364 -9.402 -20.304 1.00 64.69 101 GLU A N 1
ATOM 820 C CA . GLU A 1 101 ? 11.038 -9.902 -20.661 1.00 64.69 101 GLU A CA 1
ATOM 821 C C . GLU A 1 101 ? 10.015 -8.762 -20.671 1.00 64.69 101 GLU A C 1
ATOM 823 O O . GLU A 1 101 ? 9.910 -7.992 -19.712 1.00 64.69 101 GLU A O 1
ATOM 828 N N . ASP A 1 102 ? 9.263 -8.667 -21.770 1.00 66.62 102 ASP A N 1
ATOM 829 C CA . ASP A 1 102 ? 8.213 -7.671 -21.997 1.00 66.62 102 ASP A CA 1
ATOM 830 C C . ASP A 1 102 ? 6.930 -8.060 -21.244 1.00 66.62 102 ASP A C 1
ATOM 832 O O . ASP A 1 102 ? 5.898 -8.364 -21.847 1.00 66.62 102 ASP A O 1
ATOM 836 N N . TYR A 1 103 ? 6.986 -8.080 -19.910 1.00 74.81 103 TYR A N 1
ATOM 837 C CA . TYR A 1 103 ? 5.785 -8.302 -19.108 1.00 74.81 103 TYR A CA 1
ATOM 838 C C . TYR A 1 103 ? 4.769 -7.182 -19.353 1.00 74.81 103 TYR A C 1
ATOM 840 O O . TYR A 1 103 ? 5.066 -5.993 -19.186 1.00 74.81 103 TYR A O 1
ATOM 848 N N . VAL A 1 104 ? 3.548 -7.571 -19.720 1.00 77.50 104 VAL A N 1
ATOM 849 C CA . VAL A 1 104 ? 2.419 -6.658 -19.901 1.00 77.50 104 VAL A CA 1
ATOM 850 C C . VAL A 1 104 ? 1.527 -6.749 -18.661 1.00 77.50 104 VAL A C 1
ATOM 852 O O . VAL A 1 104 ? 0.853 -7.764 -18.480 1.00 77.50 104 VAL A O 1
ATOM 855 N N . PRO A 1 105 ? 1.490 -5.717 -17.798 1.00 72.94 105 PRO A N 1
ATOM 856 C CA . PRO A 1 105 ? 0.649 -5.742 -16.610 1.00 72.94 105 PRO A CA 1
ATOM 857 C C . PRO A 1 105 ? -0.836 -5.735 -16.974 1.00 72.94 105 PRO A C 1
ATOM 859 O O . PRO A 1 105 ? -1.260 -5.098 -17.944 1.00 72.94 105 PRO A O 1
ATOM 862 N N . GLU A 1 106 ? -1.644 -6.388 -16.139 1.00 74.12 106 GLU A N 1
ATOM 863 C CA . GLU A 1 106 ? -3.098 -6.332 -16.252 1.00 74.12 106 GLU A CA 1
ATOM 864 C C . GLU A 1 106 ? -3.598 -4.882 -16.223 1.00 74.12 106 GLU A C 1
ATOM 866 O O . GLU A 1 106 ? -3.184 -4.055 -15.402 1.00 74.12 106 GLU A O 1
ATOM 871 N N . THR A 1 107 ? -4.536 -4.569 -17.117 1.00 69.75 107 THR A N 1
ATOM 872 C CA . THR A 1 107 ? -5.154 -3.243 -17.153 1.00 69.75 107 THR A CA 1
ATOM 873 C C . THR A 1 107 ? -6.156 -3.131 -16.010 1.00 69.75 107 THR A C 1
ATOM 875 O O . THR A 1 107 ? -7.245 -3.697 -16.075 1.00 69.75 107 THR A O 1
ATOM 878 N N . ARG A 1 108 ? -5.806 -2.382 -14.962 1.00 67.56 108 ARG A N 1
ATOM 879 C CA . ARG A 1 108 ? -6.746 -2.041 -13.887 1.00 67.56 108 ARG A CA 1
ATOM 880 C C . ARG A 1 108 ? -7.490 -0.745 -14.215 1.00 67.56 108 ARG A C 1
ATOM 882 O O . ARG A 1 108 ? -6.857 0.193 -14.706 1.00 67.56 108 ARG A O 1
ATOM 889 N N . PRO A 1 109 ? -8.807 -0.663 -13.954 1.00 62.16 109 PRO A N 1
ATOM 890 C CA . PRO A 1 109 ? -9.565 0.562 -14.162 1.00 62.16 109 PRO A CA 1
ATOM 891 C C . PRO A 1 109 ? -9.021 1.659 -13.242 1.00 62.16 109 PRO A C 1
ATOM 893 O O . PRO A 1 109 ? -9.171 1.604 -12.027 1.00 62.16 109 PRO A O 1
ATOM 896 N N . GLN A 1 110 ? -8.368 2.656 -13.832 1.00 60.81 110 GLN A N 1
ATOM 897 C CA . GLN A 1 110 ? -7.929 3.865 -13.142 1.00 60.81 110 GLN A CA 1
ATOM 898 C C . GLN A 1 110 ? -8.772 5.030 -13.653 1.00 60.81 110 GLN A C 1
ATOM 900 O O . GLN A 1 110 ? -8.857 5.247 -14.863 1.00 60.81 110 GLN A O 1
ATOM 905 N N . MET A 1 111 ? -9.373 5.816 -12.756 1.00 56.22 111 MET A N 1
ATOM 906 C CA . MET A 1 111 ? -9.833 7.150 -13.136 1.00 56.22 111 MET A CA 1
ATOM 907 C C . MET A 1 111 ? -8.636 8.095 -13.081 1.00 56.22 111 MET A C 1
ATOM 909 O O . MET A 1 111 ? -8.299 8.647 -12.034 1.00 56.22 111 MET A O 1
ATOM 913 N N . THR A 1 112 ? -7.987 8.308 -14.225 1.00 52.69 112 THR A N 1
ATOM 914 C CA . THR A 1 112 ? -7.100 9.457 -14.406 1.00 52.69 112 THR A CA 1
ATOM 915 C C . THR A 1 112 ? -7.963 10.710 -14.376 1.00 52.69 112 THR A C 1
ATOM 917 O O . THR A 1 112 ? -8.611 11.082 -15.354 1.00 52.69 112 THR A O 1
ATOM 920 N N . THR A 1 113 ? -8.030 11.351 -13.212 1.00 52.12 113 THR A N 1
ATOM 921 C CA . THR A 1 113 ? -8.690 12.651 -13.108 1.00 52.12 113 THR A CA 1
ATOM 922 C C . THR A 1 113 ? -7.933 13.671 -13.960 1.00 52.12 113 THR A C 1
ATOM 924 O O . THR A 1 113 ? -6.723 13.566 -14.156 1.00 52.12 113 THR A O 1
ATOM 927 N N . SER A 1 114 ? -8.617 14.710 -14.442 1.00 49.00 114 SER A N 1
ATOM 928 C CA . SER A 1 114 ? -8.003 15.815 -15.201 1.00 49.00 114 SER A CA 1
ATOM 929 C C . SER A 1 114 ? -6.940 16.595 -14.402 1.00 49.00 114 SER A C 1
ATOM 931 O O . SER A 1 114 ? -6.317 17.512 -14.935 1.00 49.00 114 SER A O 1
ATOM 933 N N . ARG A 1 115 ? -6.755 16.275 -13.112 1.00 57.66 115 ARG A N 1
ATOM 934 C CA . ARG A 1 115 ? -5.746 16.850 -12.225 1.00 57.66 115 ARG A CA 1
ATOM 935 C C . ARG A 1 115 ? -4.518 15.942 -12.215 1.00 57.66 115 ARG A C 1
ATOM 937 O O . ARG A 1 115 ? -4.539 14.868 -11.619 1.00 57.66 115 ARG A O 1
ATOM 944 N N . SER A 1 116 ? -3.439 16.390 -12.852 1.00 66.88 116 SER A N 1
ATOM 945 C CA . SER A 1 116 ? -2.141 15.714 -12.782 1.00 66.88 116 SER A CA 1
ATOM 946 C C . SER A 1 116 ? -1.743 15.449 -11.323 1.00 66.88 116 SER A C 1
ATOM 948 O O . SER A 1 116 ? -1.761 16.368 -10.506 1.00 66.88 116 SER A O 1
ATOM 950 N N . GLY A 1 117 ? -1.365 14.207 -11.003 1.00 76.56 117 GLY A N 1
ATOM 951 C CA . GLY A 1 117 ? -0.806 13.841 -9.694 1.00 76.56 117 GLY A CA 1
ATOM 952 C C . GLY A 1 117 ? -1.810 13.446 -8.603 1.00 76.56 117 GLY A C 1
ATOM 953 O O . GLY A 1 117 ? -1.420 13.386 -7.439 1.00 76.56 117 GLY A O 1
ATOM 954 N N . VAL A 1 118 ? -3.072 13.170 -8.951 1.00 84.69 118 VAL A N 1
ATOM 955 C CA . VAL A 1 118 ? -4.086 12.656 -8.012 1.00 84.69 118 VAL A CA 1
ATOM 956 C C . VAL A 1 118 ? -4.603 11.295 -8.475 1.00 84.69 118 VAL A C 1
ATOM 958 O O . VAL A 1 118 ? -4.966 11.137 -9.641 1.00 84.69 118 VAL A O 1
ATOM 961 N N . TYR A 1 119 ? -4.666 10.335 -7.551 1.00 85.69 119 TYR A N 1
ATOM 962 C CA . TYR A 1 119 ? -5.245 9.009 -7.765 1.00 85.69 119 TYR A CA 1
ATOM 963 C C . TYR A 1 119 ? -6.640 8.922 -7.151 1.00 85.69 119 TYR A C 1
ATOM 965 O O . TYR A 1 119 ? -6.824 9.279 -5.990 1.00 85.69 119 TYR A O 1
ATOM 973 N N . VAL A 1 120 ? -7.618 8.422 -7.901 1.00 85.88 120 VAL A N 1
ATOM 974 C CA . VAL A 1 120 ? -8.952 8.110 -7.378 1.00 85.88 120 VAL A CA 1
ATOM 975 C C . VAL A 1 120 ? -9.185 6.622 -7.557 1.00 85.88 120 VAL A C 1
ATOM 977 O O . VAL A 1 120 ? -9.172 6.128 -8.686 1.00 85.88 120 VAL A O 1
ATOM 980 N N . ASP A 1 121 ? -9.405 5.928 -6.444 1.00 82.44 121 ASP A N 1
ATOM 981 C CA . ASP A 1 121 ? -9.811 4.533 -6.476 1.00 82.44 121 ASP A CA 1
ATOM 982 C C . ASP A 1 121 ? -11.317 4.445 -6.719 1.00 82.44 121 ASP A C 1
ATOM 984 O O . ASP A 1 121 ? -12.106 4.940 -5.919 1.00 82.44 121 ASP A O 1
ATOM 988 N N . VAL A 1 122 ? -11.731 3.855 -7.840 1.00 78.38 122 VAL A N 1
ATOM 989 C CA . VAL A 1 122 ? -13.159 3.767 -8.191 1.00 78.38 122 VAL A CA 1
ATOM 990 C C . VAL A 1 122 ? -13.894 2.803 -7.259 1.00 78.38 122 VAL A C 1
ATOM 992 O O . VAL A 1 122 ? -15.068 3.014 -6.971 1.00 78.38 122 VAL A O 1
ATOM 995 N N . GLU A 1 123 ? -13.209 1.771 -6.762 1.00 77.06 123 GLU A N 1
ATOM 996 C CA . GLU A 1 123 ? -13.809 0.781 -5.869 1.00 77.06 123 GLU A CA 1
ATOM 997 C C . GLU A 1 123 ? -14.007 1.289 -4.441 1.00 77.06 123 GLU A C 1
ATOM 999 O O . GLU A 1 123 ? -14.823 0.732 -3.713 1.00 77.06 123 GLU A O 1
ATOM 1004 N N . GLU A 1 124 ? -13.287 2.333 -4.028 1.00 75.12 124 GLU A N 1
ATOM 1005 C CA . GLU A 1 124 ? -13.565 3.025 -2.766 1.00 75.12 124 GLU A CA 1
ATOM 1006 C C . GLU A 1 124 ? -14.828 3.898 -2.831 1.00 75.12 124 GLU A C 1
ATOM 1008 O O . GLU A 1 124 ? -15.340 4.308 -1.791 1.00 75.12 124 GLU A O 1
ATOM 1013 N N . LEU A 1 125 ? -15.319 4.216 -4.035 1.00 68.06 125 LEU A N 1
ATOM 1014 C CA . LEU A 1 125 ? -16.493 5.073 -4.246 1.00 68.06 125 LEU A CA 1
ATOM 1015 C C . LEU A 1 125 ? -17.807 4.290 -4.390 1.00 68.06 125 LEU A C 1
ATOM 1017 O O . LEU A 1 125 ? -18.872 4.912 -4.440 1.00 68.06 125 LEU A O 1
ATOM 1021 N N . SER A 1 126 ? -17.729 2.963 -4.513 1.00 62.25 126 SER A N 1
ATOM 1022 C CA . SER A 1 126 ? -18.86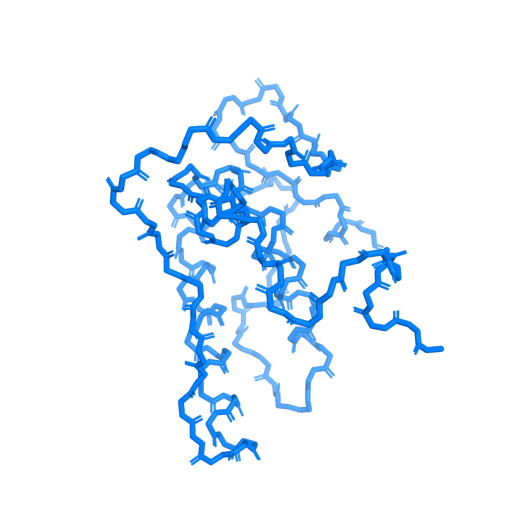3 2.043 -4.682 1.00 62.25 126 SER A CA 1
ATOM 1023 C C . SER A 1 126 ? -19.252 1.375 -3.373 1.00 62.25 126 SER A C 1
ATOM 1025 O O . SER A 1 126 ? -20.466 1.341 -3.079 1.00 62.25 126 SER A O 1
#